Protein AF-A0A7V6RHN4-F1 (afdb_monomer)

pLDDT: mean 94.31, std 7.54, range [46.69, 98.69]

Nearest PDB structures (foldseek):
  9bk5-assembly1_A  TM=4.700E-01  e=4.527E+00  synthetic construct

Solvent-accessible surface area (backbone atoms only — not comparable to full-atom values): 7020 Å² total; per-residue (Å²): 130,90,76,55,70,65,58,53,53,30,61,73,44,78,34,24,34,32,36,41,37,26,54,45,84,68,98,58,39,51,73,47,76,33,51,52,81,34,79,90,45,55,58,30,54,60,51,45,35,77,74,48,44,74,74,82,57,50,55,45,36,42,35,37,34,32,57,86,44,63,83,66,70,37,16,22,72,96,75,48,42,76,55,47,53,21,46,49,43,45,55,50,29,74,72,58,37,86,80,48,43,37,32,39,35,22,50,89,76,73,43,76,44,76,57,45,58,79,54,52,75,72,80,70,103

Mean predicted aligned error: 3.12 Å

Sequence (125 aa):
MEVILFEFFANKTDVEWSHAMTGIAGDKGLNFITTGHDKGVEPGMTALINGQLQYGYTAREFNHSHPQNTPYPSGISGFTGETGDVQWAGEVCKIFGNNVKFNIYTPKNGKYIQFSPNSKKSDYF

Secondary structure (DSSP, 8-state):
----HHHHHHTT-SS--EEEEEESSSTTEEEEEE---BTTB-HHHHHHIIIIITTT--EEEEEEE-TT---S-S--TTTT-SSSHHHHHHHHHHHH-TT-EEEEEETTTTEEEEE-TT--GGG--

Structure (mmCIF, N/CA/C/O backbone):
data_AF-A0A7V6RHN4-F1
#
_entry.id   AF-A0A7V6RHN4-F1
#
loop_
_atom_site.group_PDB
_atom_site.id
_atom_site.type_symbol
_atom_site.label_atom_id
_atom_site.label_alt_id
_atom_site.label_comp_id
_atom_site.label_asym_id
_atom_site.label_entity_id
_atom_site.label_seq_id
_atom_site.pdbx_PDB_ins_code
_atom_site.Cartn_x
_atom_site.Cartn_y
_atom_site.Cartn_z
_atom_site.occupancy
_atom_site.B_iso_or_equiv
_atom_site.auth_seq_id
_atom_site.auth_comp_id
_atom_site.auth_asym_id
_atom_site.auth_atom_id
_atom_site.pdbx_PDB_model_num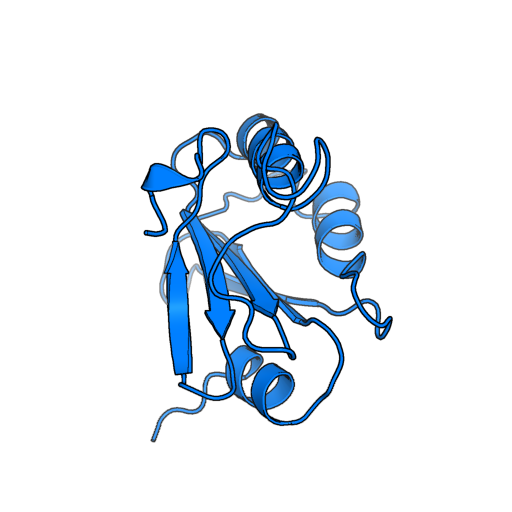
ATOM 1 N N . MET A 1 1 ? 1.733 -24.781 5.668 1.00 46.69 1 MET A N 1
ATOM 2 C CA . MET A 1 1 ? 2.261 -23.460 5.282 1.00 46.69 1 MET A CA 1
ATOM 3 C C . MET A 1 1 ? 1.058 -22.551 5.239 1.00 46.69 1 MET A C 1
ATOM 5 O O . MET A 1 1 ? 0.137 -22.844 4.487 1.00 46.69 1 MET A O 1
ATOM 9 N N . GLU A 1 2 ? 0.988 -21.580 6.138 1.00 51.16 2 GLU A N 1
ATOM 10 C CA . GLU A 1 2 ? -0.073 -20.578 6.092 1.00 51.16 2 GLU A CA 1
ATOM 11 C C . GLU A 1 2 ? 0.180 -19.728 4.845 1.00 51.16 2 GLU A C 1
ATOM 13 O O . GLU A 1 2 ? 1.275 -19.198 4.678 1.00 51.16 2 GLU A O 1
ATOM 18 N N . VAL A 1 3 ? -0.771 -19.703 3.914 1.00 60.91 3 VAL A N 1
ATOM 19 C CA . VAL A 1 3 ? -0.681 -18.854 2.724 1.00 60.91 3 VAL A CA 1
ATOM 20 C C . VAL A 1 3 ? -1.513 -17.620 3.015 1.00 60.91 3 VAL A C 1
ATOM 22 O O . VAL A 1 3 ? -2.738 -17.701 3.105 1.00 60.91 3 VAL A O 1
ATOM 25 N N . ILE A 1 4 ? -0.851 -16.479 3.176 1.00 87.75 4 ILE A N 1
ATOM 26 C CA . ILE A 1 4 ? -1.535 -15.196 3.309 1.00 87.75 4 ILE A CA 1
ATOM 27 C C . ILE A 1 4 ? -2.143 -14.861 1.940 1.00 87.75 4 ILE A C 1
ATOM 29 O O . ILE A 1 4 ? -1.445 -14.851 0.927 1.0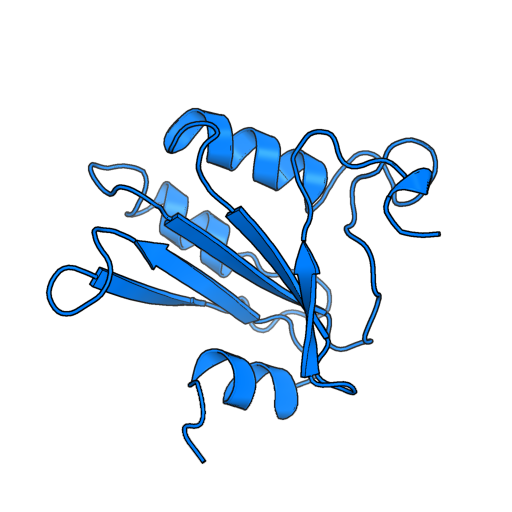0 87.75 4 ILE A O 1
ATOM 33 N N . LEU A 1 5 ? -3.455 -14.608 1.888 1.00 93.88 5 LEU A N 1
ATOM 34 C CA . LEU A 1 5 ? -4.200 -14.442 0.630 1.00 93.88 5 LEU A CA 1
ATOM 35 C C . LEU A 1 5 ? -3.640 -13.313 -0.261 1.00 93.88 5 LEU A C 1
ATOM 37 O O . LEU A 1 5 ? -3.591 -13.458 -1.479 1.00 93.88 5 LEU A O 1
ATOM 41 N N . PHE A 1 6 ? -3.154 -12.228 0.348 1.00 96.25 6 PHE A N 1
ATOM 42 C CA . PHE A 1 6 ? -2.436 -11.152 -0.342 1.00 96.25 6 PHE A CA 1
ATOM 43 C C . PHE A 1 6 ? -1.194 -11.670 -1.088 1.00 96.25 6 PHE A C 1
ATOM 45 O O . PHE A 1 6 ? -1.045 -11.436 -2.286 1.00 96.25 6 PHE A O 1
ATOM 52 N N . GLU A 1 7 ? -0.341 -12.439 -0.406 1.00 96.44 7 GLU A N 1
ATOM 53 C CA . GLU A 1 7 ? 0.880 -13.002 -0.990 1.00 96.44 7 GLU A CA 1
ATOM 54 C C . GLU A 1 7 ? 0.559 -14.000 -2.099 1.00 96.44 7 GLU A C 1
ATOM 56 O O . GLU A 1 7 ? 1.263 -14.052 -3.105 1.00 96.44 7 GLU A O 1
ATOM 61 N N . PHE A 1 8 ? -0.522 -14.774 -1.962 1.00 96.00 8 PH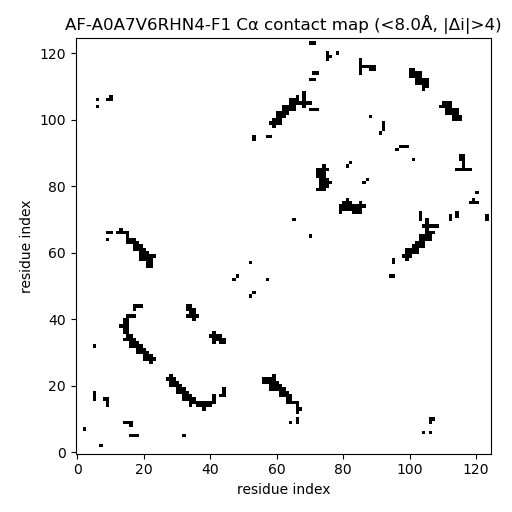E A N 1
ATOM 62 C CA . PHE A 1 8 ? -0.974 -15.664 -3.030 1.00 96.00 8 PHE A CA 1
ATOM 63 C C . PHE A 1 8 ? -1.253 -14.892 -4.322 1.00 96.00 8 PHE A C 1
ATOM 65 O O . PHE A 1 8 ? -0.732 -15.267 -5.371 1.00 96.00 8 PHE A O 1
ATOM 72 N N . PHE A 1 9 ? -2.024 -13.805 -4.260 1.00 95.19 9 PHE A N 1
ATOM 73 C CA . PHE A 1 9 ? -2.319 -13.002 -5.446 1.00 95.19 9 PHE A CA 1
ATOM 74 C C . PHE A 1 9 ? -1.074 -12.300 -6.003 1.00 95.19 9 PHE A C 1
ATOM 76 O O . PHE A 1 9 ? -0.815 -12.378 -7.209 1.00 95.19 9 PHE A O 1
ATOM 83 N N . ALA A 1 10 ? -0.257 -11.703 -5.132 1.00 95.75 10 ALA A N 1
ATOM 84 C CA . ALA A 1 10 ? 0.988 -11.045 -5.524 1.00 95.75 10 ALA A CA 1
ATOM 85 C C . ALA A 1 10 ? 1.982 -12.011 -6.200 1.00 95.75 10 ALA A C 1
ATOM 87 O O . ALA A 1 10 ? 2.671 -11.637 -7.145 1.00 95.75 10 ALA A O 1
ATOM 88 N N . ASN A 1 11 ? 2.026 -13.276 -5.771 1.00 95.94 11 ASN A N 1
ATOM 89 C CA . ASN A 1 11 ? 2.916 -14.299 -6.332 1.00 95.94 11 ASN A CA 1
ATOM 90 C C . ASN A 1 11 ? 2.416 -14.919 -7.645 1.00 95.94 11 ASN A C 1
ATOM 92 O O . ASN A 1 11 ? 3.143 -15.694 -8.273 1.00 95.94 11 ASN A O 1
ATOM 96 N N . LYS A 1 12 ? 1.166 -14.660 -8.040 1.00 94.44 12 LYS A N 1
ATOM 97 C CA . LYS A 1 12 ? 0.513 -15.324 -9.182 1.00 94.44 12 LYS A CA 1
ATOM 98 C C . LYS A 1 12 ? 0.122 -14.378 -10.309 1.00 94.44 12 LYS A C 1
ATOM 100 O O . LYS A 1 12 ? -0.387 -14.850 -11.322 1.00 94.44 12 LYS A O 1
ATOM 105 N N . THR A 1 13 ? 0.359 -13.080 -10.155 1.00 93.75 13 THR A N 1
ATOM 106 C CA . THR A 1 13 ? -0.058 -12.062 -11.123 1.00 93.75 13 THR A CA 1
ATOM 107 C C . THR A 1 13 ? 1.079 -11.090 -11.436 1.00 93.75 13 THR A C 1
ATOM 109 O O . THR A 1 13 ? 2.103 -11.072 -10.756 1.00 93.75 13 THR A O 1
ATOM 112 N N . ASP A 1 14 ? 0.918 -10.312 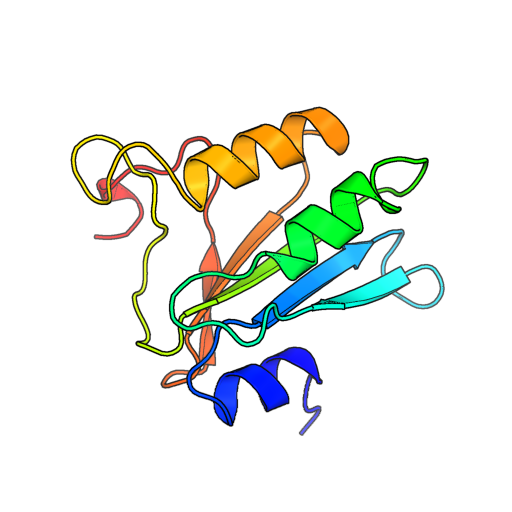-12.506 1.00 93.38 14 ASP A N 1
ATOM 113 C CA . ASP A 1 14 ? 1.852 -9.268 -12.942 1.00 93.38 14 ASP A CA 1
ATOM 114 C C . ASP A 1 14 ? 1.338 -7.843 -12.658 1.00 93.38 14 ASP A C 1
ATOM 116 O O . ASP A 1 14 ? 1.924 -6.872 -13.141 1.00 93.38 14 ASP A O 1
ATOM 120 N N . VAL A 1 15 ? 0.271 -7.725 -11.860 1.00 96.06 15 VAL A N 1
ATOM 121 C CA . VAL A 1 15 ? -0.323 -6.463 -11.393 1.00 96.06 15 VAL A CA 1
ATOM 122 C C . VAL A 1 15 ? -0.059 -6.266 -9.905 1.00 96.06 15 VAL A C 1
ATOM 124 O O . VAL A 1 15 ? 0.199 -7.226 -9.175 1.00 96.06 15 VAL A O 1
ATOM 127 N N . GLU A 1 16 ? -0.127 -5.020 -9.449 1.00 96.56 16 GLU A N 1
ATOM 128 C CA . GLU A 1 16 ? 0.041 -4.713 -8.033 1.00 96.56 16 GLU A CA 1
ATOM 129 C C . GLU A 1 16 ? -1.219 -5.069 -7.237 1.00 96.56 16 GLU A C 1
ATOM 131 O O . GLU A 1 16 ? -2.355 -4.838 -7.667 1.00 96.56 16 GLU A O 1
ATOM 136 N N . TRP A 1 17 ? -1.001 -5.638 -6.059 1.00 97.75 17 TRP A N 1
ATOM 137 C CA . TRP A 1 17 ? -2.014 -5.862 -5.041 1.00 97.75 17 TRP A CA 1
ATOM 138 C C . TRP A 1 17 ? -1.652 -5.065 -3.804 1.00 97.75 17 TRP A C 1
ATOM 140 O O . TRP A 1 17 ? -0.468 -4.899 -3.512 1.00 97.75 17 TRP A O 1
ATOM 150 N N . SER A 1 18 ? -2.664 -4.662 -3.045 1.00 97.81 18 SER A N 1
ATOM 151 C CA . SER A 1 18 ? -2.496 -4.011 -1.752 1.00 97.81 18 SER A CA 1
ATOM 152 C C . SER A 1 18 ? -3.221 -4.768 -0.649 1.00 97.81 18 SER A C 1
ATOM 154 O O . SER A 1 18 ? -4.202 -5.473 -0.888 1.00 97.81 18 SER A O 1
ATOM 156 N N . HIS A 1 19 ? -2.741 -4.606 0.580 1.00 97.81 19 HIS A N 1
ATOM 157 C CA . HIS A 1 19 ? -3.306 -5.180 1.792 1.00 97.81 19 HIS A CA 1
ATOM 158 C C . HIS A 1 19 ? -3.334 -4.129 2.898 1.00 97.81 19 HIS A C 1
ATOM 160 O O . HIS A 1 19 ? -2.292 -3.709 3.394 1.00 97.81 19 HIS A O 1
ATOM 166 N N . ALA A 1 20 ? -4.535 -3.716 3.299 1.00 97.88 20 ALA A N 1
ATOM 167 C CA . ALA A 1 20 ? -4.736 -2.881 4.476 1.00 97.88 20 ALA A CA 1
ATOM 168 C C . ALA A 1 20 ? -5.045 -3.753 5.688 1.00 97.88 20 ALA A C 1
ATOM 170 O O . ALA A 1 20 ? -5.944 -4.596 5.645 1.00 97.88 20 ALA A O 1
ATOM 171 N N . MET A 1 21 ? -4.348 -3.498 6.789 1.00 96.69 21 MET A N 1
ATOM 172 C CA . MET A 1 21 ? -4.645 -4.056 8.099 1.00 96.69 21 MET A CA 1
ATOM 173 C C . MET A 1 21 ? -5.244 -2.981 9.001 1.00 96.69 21 MET A C 1
ATOM 175 O O . MET A 1 21 ? -4.534 -2.087 9.466 1.00 96.69 21 MET A O 1
ATOM 179 N N . THR A 1 22 ? -6.540 -3.085 9.289 1.00 96.06 22 THR A N 1
ATOM 180 C CA . THR A 1 22 ? -7.271 -2.113 10.119 1.00 96.06 22 THR A CA 1
ATOM 181 C C . THR A 1 22 ? -7.644 -2.684 11.488 1.00 96.06 22 THR A C 1
ATOM 183 O O . THR A 1 22 ? -7.556 -3.896 11.722 1.00 96.06 22 THR A O 1
ATOM 186 N N . GLY A 1 23 ? -8.032 -1.808 12.417 1.00 92.38 23 GLY A N 1
ATOM 187 C CA . GLY A 1 23 ? -8.464 -2.184 13.762 1.00 92.38 23 GLY A CA 1
ATOM 188 C C . GLY A 1 23 ? -7.335 -2.739 14.635 1.00 92.38 23 GLY A C 1
ATOM 189 O O . GLY A 1 23 ? -6.164 -2.393 14.478 1.00 92.38 23 GLY A O 1
ATOM 190 N N . ILE A 1 24 ? -7.689 -3.614 15.578 1.00 90.50 24 ILE A N 1
ATOM 191 C CA . ILE A 1 24 ? -6.748 -4.248 16.516 1.00 90.50 24 ILE A CA 1
ATOM 192 C C . ILE A 1 24 ? -6.489 -5.678 16.041 1.00 90.50 24 ILE A C 1
ATOM 194 O O . ILE A 1 24 ? -7.432 -6.375 15.703 1.00 90.50 24 ILE A O 1
ATOM 198 N N . ALA A 1 25 ? -5.234 -6.132 16.012 1.00 87.69 25 ALA A N 1
ATOM 199 C CA . ALA A 1 25 ? -4.894 -7.482 15.549 1.00 87.69 25 ALA A CA 1
ATOM 200 C C . ALA A 1 25 ? -5.689 -8.599 16.268 1.00 87.69 25 ALA A C 1
ATOM 202 O O . ALA A 1 25 ? -6.086 -8.446 17.424 1.00 87.69 25 ALA A O 1
ATOM 203 N N . GLY A 1 26 ? -5.878 -9.734 15.586 1.00 85.56 26 GLY A N 1
ATOM 204 C CA . GLY A 1 26 ? -6.718 -10.846 16.047 1.00 85.56 26 GLY A CA 1
ATOM 205 C C . GLY A 1 26 ? -8.181 -10.658 15.641 1.00 85.56 26 GLY A C 1
ATOM 206 O O . GLY A 1 26 ? -8.462 -10.083 14.592 1.00 85.56 26 GLY A O 1
ATOM 207 N N . ASP A 1 27 ? -9.109 -11.092 16.491 1.00 82.31 27 ASP A N 1
ATOM 208 C CA . ASP A 1 27 ? -10.554 -11.125 16.192 1.00 82.31 27 ASP A CA 1
ATOM 209 C C . ASP A 1 27 ? -11.197 -9.741 16.000 1.00 82.31 27 ASP A C 1
ATOM 211 O O . ASP A 1 27 ? -12.333 -9.624 15.547 1.00 82.31 27 ASP A O 1
ATOM 215 N N . LYS A 1 28 ? -10.479 -8.676 16.365 1.00 84.06 28 LYS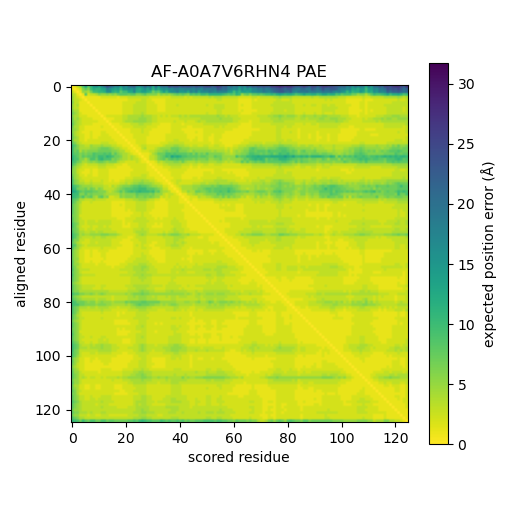 A N 1
ATOM 216 C CA . LYS A 1 28 ? -10.911 -7.277 16.218 1.00 84.06 28 LYS A CA 1
ATOM 217 C C . LYS A 1 28 ? -10.277 -6.588 15.006 1.00 84.06 28 LYS A C 1
ATOM 219 O O . LYS A 1 28 ? -10.370 -5.364 14.876 1.00 84.06 28 LYS A O 1
ATOM 224 N N . GLY A 1 29 ? -9.588 -7.357 14.165 1.00 88.81 29 GLY A N 1
ATOM 225 C CA . GLY A 1 29 ? -8.909 -6.874 12.976 1.00 88.81 29 GLY A CA 1
ATOM 226 C C . GLY A 1 29 ? -9.788 -7.078 11.758 1.00 88.81 29 GLY A C 1
ATOM 227 O O . GLY A 1 29 ? -10.423 -8.120 11.612 1.00 88.81 29 GLY A O 1
ATOM 228 N N . LEU A 1 30 ? -9.792 -6.098 10.860 1.00 93.06 30 LEU A N 1
ATOM 229 C CA . LEU A 1 30 ? -10.407 -6.245 9.547 1.00 93.06 30 LEU A CA 1
ATOM 230 C C . LEU A 1 30 ? -9.364 -5.928 8.483 1.00 93.06 30 LEU A C 1
ATOM 232 O O . LEU A 1 30 ? -8.762 -4.852 8.477 1.00 93.06 30 LEU A O 1
ATOM 236 N N . ASN A 1 31 ? -9.134 -6.893 7.602 1.00 94.94 31 ASN A N 1
ATOM 237 C CA . ASN A 1 31 ? -8.147 -6.778 6.545 1.00 94.94 31 ASN A CA 1
ATOM 238 C C . ASN A 1 31 ? -8.845 -6.643 5.197 1.00 94.94 31 ASN A C 1
ATOM 240 O O . ASN A 1 31 ? -9.841 -7.316 4.940 1.00 94.94 31 ASN A O 1
ATOM 244 N N . PHE A 1 32 ? -8.277 -5.817 4.329 1.00 97.25 32 PHE A N 1
ATOM 245 C CA . PHE A 1 32 ? -8.775 -5.605 2.977 1.00 97.25 32 PHE A CA 1
ATOM 246 C C . PHE A 1 32 ? -7.673 -5.907 1.982 1.00 97.25 32 PHE A C 1
ATOM 248 O O . PHE A 1 32 ? -6.522 -5.551 2.222 1.00 97.25 32 PHE A O 1
ATOM 255 N N . ILE A 1 33 ? -8.034 -6.542 0.873 1.00 97.56 33 ILE A N 1
ATOM 256 C CA . ILE A 1 33 ? -7.141 -6.766 -0.259 1.00 97.56 33 ILE A CA 1
ATOM 257 C C . ILE A 1 33 ? -7.737 -6.029 -1.454 1.00 97.56 33 ILE A C 1
ATOM 259 O O . ILE A 1 33 ? -8.925 -6.189 -1.736 1.00 97.56 33 ILE A O 1
ATOM 263 N N . THR A 1 34 ? -6.927 -5.226 -2.136 1.00 97.44 34 THR A N 1
ATOM 264 C CA . THR A 1 34 ? -7.348 -4.452 -3.309 1.00 97.44 34 THR A CA 1
ATOM 265 C C . THR A 1 34 ? -6.379 -4.656 -4.463 1.00 97.44 34 THR A C 1
ATOM 267 O O . THR A 1 34 ? -5.210 -4.987 -4.272 1.00 97.44 34 THR A O 1
ATOM 270 N N . THR A 1 35 ? -6.892 -4.483 -5.672 1.00 96.75 35 THR A N 1
ATOM 271 C CA . THR A 1 35 ? -6.098 -4.259 -6.877 1.00 96.75 35 THR A CA 1
ATOM 272 C C . THR A 1 35 ? -6.913 -3.359 -7.801 1.00 96.75 35 THR A C 1
ATOM 274 O O . THR A 1 35 ? -8.144 -3.454 -7.823 1.00 96.75 35 THR A O 1
ATOM 277 N N . GLY A 1 36 ? -6.255 -2.518 -8.596 1.00 93.56 36 GLY A N 1
ATOM 278 C CA . GLY A 1 36 ? -6.902 -1.889 -9.752 1.00 93.56 36 GLY A CA 1
ATOM 279 C C . GLY A 1 36 ? -6.904 -2.766 -11.000 1.00 93.56 36 GLY A C 1
ATOM 280 O O . GLY A 1 36 ? -7.509 -2.384 -11.995 1.00 93.56 36 GLY A O 1
ATOM 281 N N . HIS A 1 37 ? -6.220 -3.916 -10.956 1.00 91.81 37 HIS A N 1
ATOM 282 C CA . HIS A 1 37 ? -5.955 -4.767 -12.116 1.00 91.81 37 HIS A CA 1
ATOM 283 C C . HIS A 1 37 ? -5.270 -4.022 -13.280 1.00 91.81 37 HIS A C 1
ATOM 285 O O . HIS A 1 37 ? -5.426 -4.390 -14.443 1.00 91.81 37 HIS A O 1
ATOM 291 N N . ASP A 1 38 ? -4.500 -2.982 -12.953 1.00 87.19 38 ASP A N 1
ATOM 292 C CA . ASP A 1 38 ? -3.718 -2.182 -13.893 1.00 87.19 38 ASP A CA 1
ATOM 293 C C . ASP A 1 38 ? -2.218 -2.407 -13.655 1.00 87.19 38 ASP A C 1
ATOM 295 O O . ASP A 1 38 ? -1.772 -2.731 -12.549 1.00 87.19 38 ASP A O 1
ATOM 299 N N . LYS A 1 39 ? -1.417 -2.284 -14.712 1.00 84.44 39 LYS A N 1
ATOM 300 C CA . LYS A 1 39 ? 0.027 -2.503 -14.641 1.00 84.44 39 LYS A CA 1
ATOM 301 C C . LYS A 1 39 ? 0.720 -1.240 -14.148 1.00 84.44 39 LYS A C 1
ATOM 303 O O . LYS A 1 39 ? 0.683 -0.207 -14.805 1.00 84.44 39 LYS A O 1
ATOM 308 N N . GLY A 1 40 ? 1.433 -1.366 -13.031 1.00 76.88 40 GLY A N 1
ATOM 309 C CA . GLY A 1 40 ? 2.276 -0.303 -12.476 1.00 76.88 40 GLY A CA 1
ATOM 310 C C . GLY A 1 40 ? 1.546 0.723 -11.608 1.00 76.88 40 GLY A C 1
ATOM 311 O O . GLY A 1 40 ? 2.164 1.714 -11.233 1.00 76.88 40 GLY A O 1
ATOM 312 N N . VAL A 1 41 ? 0.263 0.508 -11.293 1.00 84.00 41 VAL A N 1
ATOM 313 C CA . VAL A 1 41 ? -0.477 1.324 -10.322 1.00 84.00 41 VAL A CA 1
ATOM 314 C C . VAL A 1 41 ? -1.564 0.506 -9.620 1.00 84.00 41 VAL A C 1
ATOM 316 O O . VAL A 1 41 ? -2.243 -0.312 -10.241 1.00 84.00 41 VAL A O 1
ATOM 319 N N . GLU A 1 42 ? -1.771 0.765 -8.328 1.00 89.31 42 GLU A N 1
ATOM 320 C CA . GLU A 1 42 ? -2.846 0.172 -7.526 1.00 89.31 42 GLU A CA 1
ATOM 321 C C . GLU A 1 42 ? -3.819 1.259 -7.016 1.00 89.31 42 GLU A C 1
ATOM 323 O O . GLU A 1 42 ? -3.659 1.795 -5.922 1.00 89.31 42 GLU A O 1
ATOM 328 N N . PRO A 1 43 ? -4.847 1.638 -7.798 1.00 93.38 43 PRO A N 1
ATOM 329 C CA . PRO A 1 43 ? -5.820 2.654 -7.386 1.00 93.38 43 PRO A CA 1
ATOM 330 C C . PRO A 1 43 ? -6.838 2.161 -6.345 1.00 93.38 43 PRO A C 1
ATOM 332 O O . PRO A 1 43 ? -7.529 2.978 -5.729 1.00 93.38 43 PRO A O 1
ATOM 335 N N . GLY A 1 44 ? -6.970 0.845 -6.155 1.00 96.56 44 GLY A N 1
ATOM 336 C CA . GLY A 1 44 ? -8.000 0.248 -5.312 1.00 96.56 44 GLY A CA 1
ATOM 337 C C . GLY A 1 44 ? -7.850 0.617 -3.839 1.00 96.56 44 GLY A C 1
ATOM 338 O O . GLY A 1 44 ? -8.856 0.920 -3.196 1.00 96.56 44 GLY A O 1
ATOM 339 N N . MET A 1 45 ? -6.624 0.688 -3.309 1.00 97.31 45 MET A N 1
ATOM 340 C CA . MET A 1 45 ? -6.409 1.092 -1.919 1.00 97.31 45 MET A CA 1
ATOM 341 C C . MET A 1 45 ? -6.824 2.545 -1.683 1.00 97.31 45 MET A C 1
ATOM 343 O O . MET A 1 45 ? -7.508 2.846 -0.707 1.00 97.31 45 MET A O 1
ATOM 347 N N . THR A 1 46 ? -6.479 3.450 -2.599 1.00 96.38 46 THR A N 1
ATOM 348 C CA . THR A 1 46 ? -6.894 4.858 -2.512 1.00 96.38 46 THR A CA 1
ATOM 349 C C . THR A 1 46 ? -8.415 4.993 -2.575 1.00 96.38 46 THR A C 1
ATOM 351 O O . THR A 1 46 ? -9.000 5.733 -1.783 1.00 96.38 46 THR A O 1
ATOM 354 N N . ALA A 1 47 ? -9.081 4.242 -3.459 1.00 97.62 47 ALA A N 1
ATOM 355 C CA . ALA A 1 47 ? -10.541 4.216 -3.526 1.00 97.62 47 ALA A CA 1
ATOM 356 C C . ALA A 1 47 ? -11.171 3.693 -2.221 1.00 97.62 47 ALA A C 1
ATOM 358 O O . ALA A 1 47 ? -12.128 4.284 -1.721 1.00 97.62 47 ALA A O 1
ATOM 359 N N . LEU A 1 48 ? -10.608 2.632 -1.636 1.00 98.19 48 LEU A N 1
ATOM 360 C CA . LEU A 1 48 ? -11.058 2.058 -0.368 1.00 98.19 48 LEU A CA 1
ATOM 361 C C . LEU A 1 48 ? -10.865 3.029 0.810 1.00 98.19 48 LEU A C 1
ATOM 363 O O . LEU A 1 48 ? -11.771 3.194 1.631 1.00 98.19 48 LEU A O 1
ATOM 367 N N . ILE A 1 49 ? -9.711 3.697 0.891 1.00 98.19 49 ILE A N 1
ATOM 368 C CA . ILE A 1 49 ? -9.447 4.699 1.929 1.00 98.19 49 ILE A CA 1
ATOM 369 C C . ILE A 1 49 ? -10.453 5.839 1.822 1.00 98.19 49 ILE A C 1
ATOM 371 O O . ILE A 1 49 ? -11.118 6.151 2.809 1.00 98.19 49 ILE A O 1
ATOM 375 N N . ASN A 1 50 ? -10.614 6.403 0.625 1.00 97.50 50 ASN A N 1
ATOM 376 C CA . ASN A 1 50 ? -11.465 7.568 0.415 1.00 97.50 50 ASN A CA 1
ATOM 377 C C . ASN A 1 50 ? -12.960 7.245 0.542 1.00 97.50 50 ASN A C 1
ATOM 379 O O . ASN A 1 50 ? -13.735 8.071 1.015 1.00 97.50 50 ASN A O 1
ATOM 383 N N . GLY A 1 51 ? -13.382 6.053 0.125 1.00 97.75 51 GLY A N 1
ATOM 384 C CA . GLY A 1 51 ? -14.784 5.644 0.170 1.00 97.75 51 GLY A CA 1
ATOM 385 C C . GLY A 1 51 ? -15.233 5.100 1.525 1.00 97.75 51 GLY A C 1
ATOM 386 O O . GLY A 1 51 ? -16.426 5.135 1.821 1.00 97.75 51 GLY A O 1
ATOM 387 N N . GLN A 1 52 ? -14.307 4.587 2.342 1.00 97.50 52 GLN A N 1
ATOM 388 C CA . GLN A 1 52 ? -14.667 3.843 3.548 1.00 97.50 52 GLN A CA 1
ATOM 389 C C . GLN A 1 52 ? -13.707 4.066 4.718 1.00 97.50 52 GLN A C 1
ATOM 391 O O . GLN A 1 52 ? -14.147 4.508 5.778 1.00 97.50 52 GLN A O 1
ATOM 396 N N . LEU A 1 53 ? -12.414 3.752 4.571 1.00 97.44 53 LEU A N 1
ATOM 397 C CA . LEU A 1 53 ? -11.546 3.615 5.752 1.00 97.44 53 LEU A CA 1
ATOM 398 C C . LEU A 1 53 ? -11.294 4.942 6.472 1.00 97.44 53 LEU A C 1
ATOM 400 O O . LEU A 1 53 ? -11.183 4.952 7.694 1.00 97.44 53 LEU A O 1
ATOM 404 N N . GLN A 1 54 ? -11.265 6.071 5.760 1.00 97.06 54 GLN A N 1
ATOM 405 C CA . GLN A 1 54 ? -11.085 7.374 6.407 1.00 97.06 54 GLN A CA 1
ATOM 406 C C . GLN A 1 54 ? -12.226 7.743 7.378 1.00 97.06 54 GLN A C 1
ATOM 408 O O . GLN A 1 54 ? -12.072 8.636 8.208 1.00 97.06 54 GLN A O 1
ATOM 413 N N . TYR A 1 55 ? -13.365 7.046 7.318 1.00 96.44 55 TYR A N 1
ATOM 414 C CA . TYR A 1 55 ? -14.548 7.319 8.131 1.00 96.44 55 TYR A CA 1
ATOM 415 C C . TYR A 1 55 ? -14.640 6.387 9.347 1.00 96.44 55 TYR A C 1
ATOM 417 O O . TYR A 1 55 ? -15.519 5.532 9.441 1.00 96.44 55 TYR A O 1
ATOM 425 N N . GLY A 1 56 ? -13.736 6.579 10.311 1.00 91.38 56 GLY A N 1
ATOM 426 C CA . GLY A 1 56 ? -13.819 5.952 11.638 1.00 91.38 56 GLY A CA 1
ATOM 427 C C . GLY A 1 56 ? -13.039 4.646 11.811 1.00 91.38 56 GLY A C 1
ATOM 428 O O . GLY A 1 56 ? -13.084 4.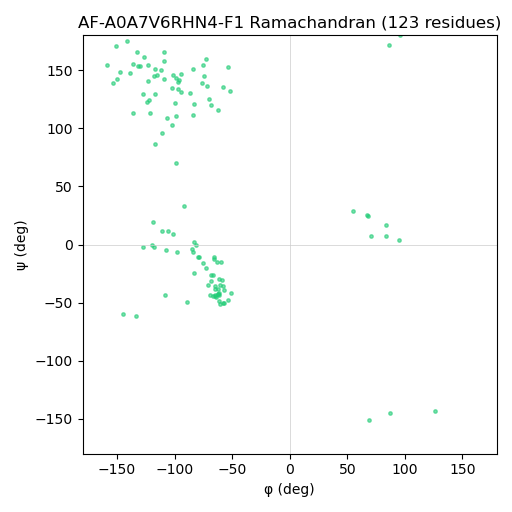064 12.896 1.00 91.38 56 GLY A O 1
ATOM 429 N N . TYR A 1 57 ? -12.290 4.199 10.799 1.00 95.19 57 TYR A N 1
ATOM 430 C CA . TYR A 1 57 ? -11.347 3.093 10.968 1.00 95.19 57 TYR A CA 1
ATOM 431 C C . TYR A 1 57 ? -10.012 3.586 11.529 1.00 95.19 57 TYR A C 1
ATOM 433 O O . TYR A 1 57 ? -9.563 4.698 11.260 1.00 95.19 57 TYR A O 1
ATOM 441 N N . THR A 1 58 ? -9.333 2.707 12.264 1.00 95.88 58 THR A N 1
ATOM 442 C CA . THR A 1 58 ? -7.902 2.833 12.555 1.00 95.88 58 THR A CA 1
ATOM 443 C C . THR A 1 58 ? -7.114 1.899 11.645 1.00 95.88 58 THR A C 1
ATOM 445 O O . THR A 1 58 ? -7.582 0.806 11.324 1.00 95.88 58 THR A O 1
ATOM 448 N N . ALA A 1 59 ? -5.911 2.300 11.239 1.00 96.50 59 ALA A N 1
ATOM 449 C CA . ALA A 1 59 ? -5.023 1.480 10.422 1.00 96.50 59 ALA A CA 1
ATOM 450 C C . ALA A 1 59 ? -3.749 1.119 11.192 1.00 96.50 59 ALA A C 1
ATOM 452 O O . ALA A 1 59 ? -3.253 1.902 12.002 1.00 96.50 59 ALA A O 1
ATOM 453 N N . ARG A 1 60 ? -3.228 -0.082 10.940 1.00 96.69 60 ARG A N 1
ATOM 454 C CA . ARG A 1 60 ? -1.959 -0.575 11.494 1.00 96.69 60 ARG A CA 1
ATOM 455 C C . A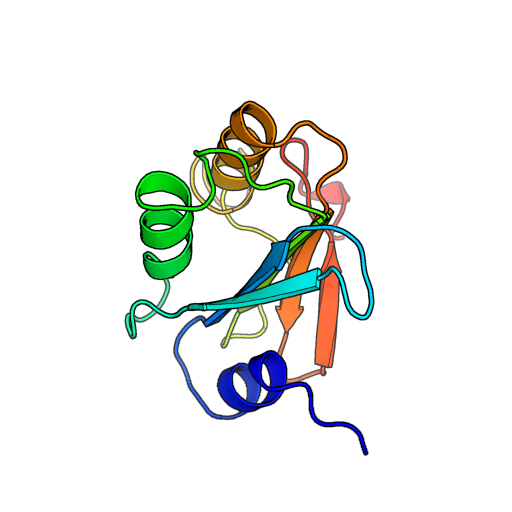RG A 1 60 ? -0.881 -0.633 10.425 1.00 96.69 60 ARG A C 1
ATOM 457 O O . ARG A 1 60 ? 0.259 -0.261 10.686 1.00 96.69 60 ARG A O 1
ATOM 464 N N . GLU A 1 61 ? -1.242 -1.126 9.246 1.00 97.31 61 GLU A N 1
ATOM 465 C CA . GLU A 1 61 ? -0.291 -1.433 8.186 1.00 97.31 61 GLU A CA 1
ATOM 466 C C . GLU A 1 61 ? -0.960 -1.355 6.814 1.00 97.31 61 GLU A C 1
ATOM 468 O O . GLU A 1 61 ? -2.096 -1.807 6.653 1.00 97.31 61 GLU A O 1
ATOM 473 N N . PHE A 1 62 ? -0.246 -0.793 5.845 1.00 98.31 62 PHE A N 1
ATOM 474 C CA . PHE A 1 62 ? -0.574 -0.860 4.429 1.00 98.31 62 PHE A CA 1
ATOM 475 C C . PHE A 1 62 ? 0.597 -1.483 3.684 1.00 98.31 62 PHE A C 1
ATOM 477 O O . PHE A 1 62 ? 1.727 -1.003 3.760 1.00 98.31 62 PHE A O 1
ATOM 484 N N . ASN A 1 63 ? 0.311 -2.548 2.953 1.00 98.19 63 ASN A N 1
ATOM 485 C CA . ASN A 1 63 ? 1.287 -3.243 2.135 1.00 98.19 63 ASN A CA 1
ATOM 486 C C . ASN A 1 63 ? 0.866 -3.159 0.677 1.00 98.19 63 ASN A C 1
ATOM 488 O O . ASN A 1 63 ? -0.327 -3.254 0.399 1.00 98.19 63 ASN A O 1
ATOM 492 N N . HIS A 1 64 ? 1.822 -3.065 -0.240 1.00 97.75 64 HIS A N 1
ATOM 493 C CA . HIS A 1 64 ? 1.578 -3.289 -1.663 1.00 97.75 64 HIS A CA 1
ATOM 494 C C . HIS A 1 64 ? 2.676 -4.147 -2.272 1.00 97.75 64 HIS A C 1
ATOM 496 O O . HIS A 1 64 ? 3.773 -4.255 -1.733 1.00 97.75 64 HIS A O 1
ATOM 502 N N . SER A 1 65 ? 2.377 -4.839 -3.364 1.00 97.69 65 SER A N 1
ATOM 503 C CA . SER A 1 65 ? 3.352 -5.687 -4.046 1.00 97.69 65 SER A CA 1
ATOM 504 C C . SER A 1 65 ? 4.007 -4.955 -5.210 1.00 97.69 65 SER A C 1
ATOM 506 O O . SER A 1 65 ? 3.296 -4.344 -5.998 1.00 97.69 65 SER A O 1
ATOM 508 N N . HIS A 1 66 ? 5.308 -5.159 -5.417 1.00 97.12 66 HIS A N 1
ATOM 509 C CA . HIS A 1 66 ? 5.988 -4.818 -6.670 1.00 97.12 66 HIS A CA 1
ATOM 510 C C . HIS A 1 66 ? 6.219 -6.087 -7.512 1.00 97.12 66 HIS A C 1
ATOM 512 O O . HIS A 1 66 ? 7.180 -6.814 -7.247 1.00 97.12 66 HIS A O 1
ATOM 518 N N . PRO A 1 67 ? 5.429 -6.365 -8.570 1.00 95.94 67 PRO A N 1
ATOM 519 C CA . PRO A 1 67 ? 5.553 -7.583 -9.384 1.00 95.94 67 PRO A CA 1
ATOM 520 C C . PRO A 1 67 ? 6.932 -7.756 -10.029 1.00 95.94 67 PRO A C 1
ATOM 522 O O . PRO A 1 67 ? 7.428 -8.871 -10.214 1.00 95.94 67 PRO A O 1
ATOM 525 N N . GLN A 1 68 ? 7.597 -6.639 -10.337 1.00 94.81 68 GLN A N 1
ATOM 526 C CA . GLN A 1 68 ? 8.951 -6.639 -10.895 1.00 94.81 68 GLN A CA 1
ATOM 527 C C . GLN A 1 68 ? 10.057 -6.756 -9.845 1.00 94.81 68 GLN A C 1
ATOM 529 O O . GLN A 1 68 ? 11.229 -6.844 -10.206 1.00 94.81 68 GLN A O 1
ATOM 534 N N . ASN A 1 69 ? 9.689 -6.890 -8.569 1.00 95.44 69 ASN A N 1
ATOM 535 C CA . ASN A 1 69 ? 10.604 -7.098 -7.455 1.00 95.44 69 ASN A CA 1
ATOM 536 C C . ASN A 1 69 ? 11.516 -5.892 -7.169 1.00 95.44 69 ASN A C 1
ATOM 538 O O . ASN A 1 69 ? 12.611 -6.062 -6.631 1.00 95.44 69 ASN A O 1
ATOM 542 N N . THR A 1 70 ? 11.068 -4.687 -7.538 1.00 96.06 70 THR A N 1
ATOM 543 C CA . THR A 1 70 ? 11.751 -3.420 -7.255 1.00 96.06 70 THR A CA 1
ATOM 544 C C . THR A 1 70 ? 11.830 -3.209 -5.739 1.00 96.06 70 THR A C 1
ATOM 546 O O . THR A 1 70 ? 10.784 -3.081 -5.103 1.00 96.06 70 THR A O 1
ATOM 549 N N . PRO A 1 71 ? 13.031 -3.185 -5.131 1.00 96.06 71 PRO A N 1
ATOM 550 C CA . PRO A 1 71 ? 13.178 -3.280 -3.683 1.00 96.06 71 PRO A CA 1
ATOM 551 C C . PRO A 1 71 ? 13.211 -1.915 -2.970 1.00 96.06 71 PRO A C 1
ATOM 553 O O . PRO A 1 71 ? 13.931 -1.739 -1.992 1.00 96.06 71 PRO A O 1
ATOM 556 N N . TYR A 1 72 ? 12.488 -0.927 -3.487 1.00 97.50 72 TYR A N 1
ATOM 557 C CA . TYR A 1 72 ? 12.430 0.434 -2.951 1.00 97.50 72 TYR A CA 1
ATOM 558 C C . TYR A 1 72 ? 11.149 1.128 -3.436 1.00 97.50 72 TYR A C 1
ATOM 560 O O . TYR A 1 72 ? 10.633 0.746 -4.490 1.00 97.50 72 TYR A O 1
ATOM 568 N N . PRO A 1 73 ? 10.639 2.132 -2.703 1.00 97.56 73 PRO A N 1
ATOM 569 C CA . PRO A 1 73 ? 9.429 2.855 -3.075 1.00 97.56 73 PRO A CA 1
ATOM 570 C C . PRO A 1 73 ? 9.657 3.848 -4.221 1.00 97.56 73 PRO A C 1
ATOM 572 O O . PRO A 1 73 ? 10.752 4.389 -4.422 1.00 97.56 73 PRO A O 1
ATOM 575 N N . SER A 1 74 ? 8.580 4.136 -4.942 1.00 97.19 74 SER A N 1
ATOM 576 C CA . SER A 1 74 ? 8.441 5.318 -5.793 1.00 97.19 74 SER A CA 1
ATOM 577 C C . SER A 1 74 ? 8.266 6.599 -4.958 1.00 97.19 74 SER A C 1
ATOM 579 O O . SER A 1 74 ? 7.915 6.549 -3.777 1.00 97.19 74 SER A O 1
ATOM 581 N N . GLY A 1 75 ? 8.534 7.769 -5.547 1.00 96.94 75 GLY A N 1
ATOM 582 C CA . GLY A 1 75 ? 8.346 9.058 -4.868 1.00 96.94 75 GLY A CA 1
ATOM 583 C C . GLY A 1 75 ? 9.499 9.512 -3.962 1.00 96.94 75 GLY A C 1
ATOM 584 O O . GLY A 1 75 ? 9.308 10.403 -3.138 1.00 96.94 75 GLY A O 1
ATOM 585 N N . ILE A 1 76 ? 10.695 8.927 -4.088 1.00 97.50 76 ILE A N 1
ATOM 586 C CA . ILE A 1 76 ? 11.902 9.458 -3.441 1.00 97.50 76 ILE A CA 1
ATOM 587 C C . ILE A 1 76 ? 12.496 10.562 -4.325 1.00 97.50 76 ILE A C 1
ATOM 589 O O . ILE A 1 76 ? 13.067 10.270 -5.385 1.00 97.50 76 ILE A O 1
ATOM 593 N N . SER A 1 77 ? 12.435 11.810 -3.850 1.00 94.31 77 SER A N 1
ATOM 594 C CA . SER A 1 77 ? 12.990 12.975 -4.553 1.00 94.31 77 SER A CA 1
ATOM 595 C C . SER A 1 77 ? 14.453 12.760 -4.962 1.00 94.31 77 SER A C 1
ATOM 597 O O . SER A 1 77 ? 15.283 12.277 -4.185 1.00 94.31 77 SER A O 1
ATOM 599 N N . GLY A 1 78 ? 14.762 13.070 -6.224 1.00 94.12 78 GLY A N 1
ATOM 600 C CA . GLY A 1 78 ? 16.088 12.857 -6.817 1.00 94.12 78 GLY A CA 1
ATOM 601 C C . GLY A 1 78 ? 16.485 11.390 -7.061 1.00 94.12 78 GLY A C 1
ATOM 602 O O . GLY A 1 78 ? 17.632 11.133 -7.432 1.00 94.12 78 GLY A O 1
ATOM 603 N N . PHE A 1 79 ? 15.579 10.422 -6.868 1.00 96.06 79 PHE A N 1
ATOM 604 C CA . PHE A 1 79 ? 15.846 8.999 -7.110 1.00 96.06 79 PHE A CA 1
ATOM 605 C C . PHE A 1 79 ? 14.735 8.287 -7.894 1.00 96.06 79 PHE A C 1
ATOM 607 O O . PHE A 1 79 ? 15.000 7.806 -8.993 1.00 96.06 79 PHE A O 1
ATOM 614 N N . THR A 1 80 ? 13.510 8.233 -7.366 1.00 96.00 80 THR A N 1
ATOM 615 C CA . THR A 1 80 ? 12.368 7.515 -7.975 1.00 96.00 80 THR A CA 1
ATOM 616 C C . THR A 1 80 ? 11.198 8.438 -8.326 1.00 96.00 80 THR A C 1
ATOM 618 O O . THR A 1 80 ? 10.078 7.974 -8.530 1.00 96.00 80 THR A O 1
ATOM 621 N N . GLY A 1 81 ? 11.465 9.743 -8.433 1.00 94.81 81 GLY A N 1
ATOM 622 C CA . GLY A 1 81 ? 10.479 10.779 -8.748 1.00 94.81 81 GLY A CA 1
ATOM 623 C C . GLY A 1 81 ? 9.908 11.458 -7.504 1.00 94.81 81 GLY A C 1
ATOM 624 O O . GLY A 1 81 ? 10.285 11.141 -6.384 1.00 94.81 81 GLY A O 1
ATOM 625 N N . GLU A 1 82 ? 9.005 12.413 -7.714 1.00 91.12 82 GLU A N 1
ATOM 626 C CA . GLU A 1 82 ? 8.415 13.237 -6.642 1.00 91.12 82 GLU A CA 1
ATOM 627 C C . GLU A 1 82 ? 7.040 12.722 -6.176 1.00 91.12 82 GLU A C 1
ATOM 629 O O . GLU A 1 82 ? 6.464 13.239 -5.224 1.00 91.12 82 GLU A O 1
ATOM 634 N N . THR A 1 83 ? 6.498 11.711 -6.859 1.00 93.69 83 THR A N 1
ATOM 635 C CA . THR A 1 83 ? 5.152 11.168 -6.635 1.00 93.69 83 THR A CA 1
ATOM 636 C C . THR A 1 83 ? 5.193 9.651 -6.536 1.00 93.69 83 THR A C 1
ATOM 638 O O . THR A 1 83 ? 6.057 9.020 -7.146 1.00 93.69 83 THR A O 1
ATOM 641 N N . GLY A 1 84 ? 4.229 9.064 -5.831 1.00 95.19 84 GLY A N 1
ATOM 642 C CA . GLY A 1 84 ? 4.107 7.615 -5.670 1.00 95.19 84 GLY A CA 1
ATOM 643 C C . GLY A 1 84 ? 4.033 7.220 -4.202 1.00 95.19 84 GLY A C 1
ATOM 644 O O . GLY A 1 84 ? 3.452 7.947 -3.397 1.00 95.19 84 GLY A O 1
ATOM 645 N N . ASP A 1 85 ? 4.643 6.092 -3.856 1.00 97.38 85 ASP A N 1
ATOM 646 C CA . ASP A 1 85 ? 4.517 5.442 -2.548 1.00 97.38 85 ASP A CA 1
ATOM 647 C C . ASP A 1 85 ? 4.841 6.381 -1.380 1.00 97.38 85 ASP A C 1
ATOM 649 O O . ASP A 1 85 ? 4.071 6.471 -0.426 1.00 97.38 85 ASP A O 1
ATOM 653 N N . VAL A 1 86 ? 5.959 7.116 -1.448 1.00 98.12 86 VAL A N 1
ATOM 654 C CA . VAL A 1 86 ? 6.386 8.023 -0.365 1.00 98.12 86 VAL A CA 1
ATOM 655 C C . VAL A 1 86 ? 5.390 9.168 -0.163 1.00 98.12 86 VAL A C 1
ATOM 657 O O . VAL A 1 86 ? 5.005 9.458 0.973 1.00 98.12 86 VAL A O 1
ATOM 660 N N . GLN A 1 87 ? 4.927 9.789 -1.253 1.00 97.38 87 GLN A N 1
ATOM 661 C CA . GLN A 1 87 ? 3.900 10.832 -1.189 1.00 97.38 87 GLN A CA 1
ATOM 662 C C . GLN A 1 87 ? 2.599 10.266 -0.608 1.00 97.38 87 GLN A C 1
ATOM 664 O O . GLN A 1 87 ? 2.025 10.851 0.313 1.00 97.38 87 GLN A O 1
ATOM 669 N N . TRP A 1 88 ? 2.158 9.119 -1.126 1.00 97.38 88 TRP A N 1
ATOM 670 C CA . TRP A 1 88 ? 0.925 8.461 -0.719 1.00 97.38 88 TRP A CA 1
ATOM 671 C C . TRP A 1 88 ? 0.951 8.076 0.763 1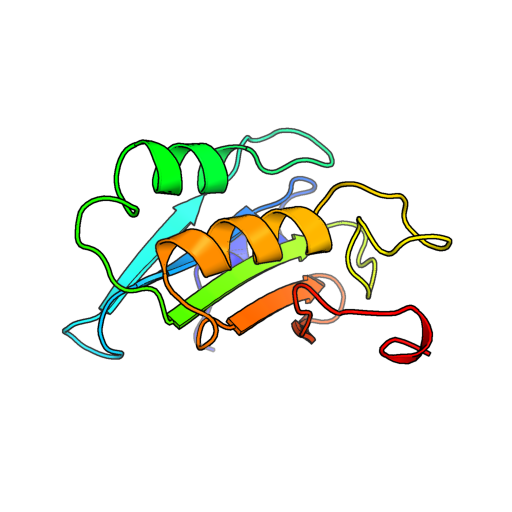.00 97.38 88 TRP A C 1
ATOM 673 O O . TRP A 1 88 ? 0.011 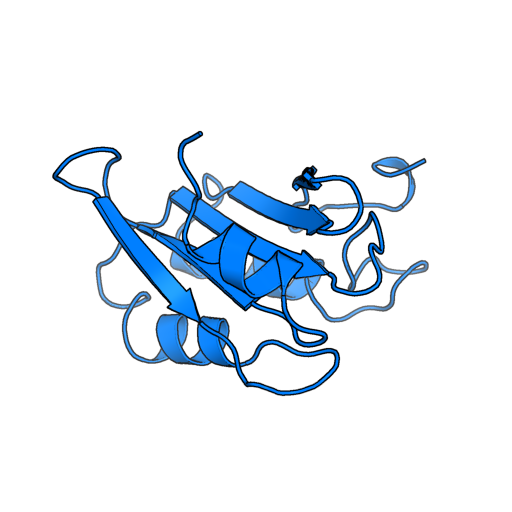8.383 1.492 1.00 97.38 88 TRP A O 1
ATOM 683 N N . ALA A 1 89 ? 2.059 7.521 1.263 1.00 98.25 89 ALA A N 1
ATOM 684 C CA . ALA A 1 89 ? 2.232 7.252 2.689 1.00 98.25 89 ALA A CA 1
ATOM 685 C C . ALA A 1 89 ? 2.067 8.528 3.530 1.00 98.25 89 ALA A C 1
ATOM 687 O O . ALA A 1 89 ? 1.451 8.499 4.596 1.00 98.25 89 ALA A O 1
ATOM 688 N N . GLY A 1 90 ? 2.572 9.667 3.044 1.00 98.19 90 GLY A N 1
ATOM 689 C CA . GLY A 1 90 ? 2.378 10.965 3.689 1.00 98.19 90 GLY A CA 1
ATOM 690 C C . GLY A 1 90 ? 0.910 11.392 3.756 1.00 98.19 90 GLY A C 1
ATOM 691 O O . GLY A 1 90 ? 0.478 11.952 4.763 1.00 98.19 90 GLY A O 1
ATOM 692 N N . GLU A 1 91 ? 0.125 11.115 2.717 1.00 97.62 91 GLU A N 1
ATOM 693 C CA . GLU A 1 91 ? -1.320 11.374 2.684 1.00 97.62 91 GLU A CA 1
ATOM 694 C C . GLU A 1 91 ? -2.086 10.443 3.632 1.00 97.62 91 GLU A C 1
ATOM 696 O O . GLU A 1 91 ? -2.906 10.910 4.422 1.00 97.62 91 GLU A O 1
ATOM 701 N N . VAL A 1 92 ? -1.748 9.154 3.649 1.00 98.12 92 VAL A N 1
ATOM 702 C CA . VAL A 1 92 ? -2.327 8.162 4.567 1.00 98.12 92 VAL A CA 1
ATOM 703 C C . VAL A 1 92 ? -2.042 8.523 6.028 1.00 98.12 92 VAL A C 1
ATOM 705 O O . VAL A 1 92 ? -2.943 8.463 6.868 1.00 98.12 92 VAL A O 1
ATOM 708 N N . CYS A 1 93 ? -0.827 8.978 6.347 1.00 98.31 93 CYS A N 1
ATOM 709 C CA . CYS A 1 93 ? -0.473 9.436 7.692 1.00 98.31 93 CYS A CA 1
ATOM 710 C C . CYS A 1 93 ? -1.306 10.640 8.163 1.00 98.31 93 CYS A C 1
ATOM 712 O O . CYS A 1 93 ? -1.562 10.763 9.361 1.00 98.31 93 CYS A O 1
ATOM 714 N N . LYS A 1 94 ? -1.780 11.511 7.259 1.00 98.00 94 LYS A N 1
ATOM 715 C CA . LYS A 1 94 ? -2.688 12.618 7.627 1.00 98.00 94 LYS A CA 1
ATOM 716 C C . LYS A 1 94 ? -4.067 12.119 8.067 1.00 98.00 94 LYS A C 1
ATOM 718 O O . LYS A 1 94 ? -4.735 12.811 8.827 1.00 98.00 94 LYS A O 1
ATOM 723 N N . ILE A 1 95 ? -4.480 10.940 7.598 1.00 97.75 95 ILE A N 1
ATOM 724 C CA . ILE A 1 95 ? -5.784 10.335 7.898 1.00 97.75 95 ILE A CA 1
ATOM 725 C C . ILE A 1 95 ? -5.700 9.469 9.160 1.00 97.75 95 ILE A C 1
ATOM 727 O O . ILE A 1 95 ? -6.516 9.609 10.067 1.00 97.75 95 ILE A O 1
ATOM 731 N N . PHE A 1 96 ? -4.704 8.583 9.236 1.00 97.25 96 PHE A N 1
ATOM 732 C CA . PHE A 1 96 ? -4.628 7.539 10.269 1.00 97.25 96 PHE A CA 1
ATOM 733 C C . PHE A 1 96 ? -3.548 7.781 11.335 1.00 97.25 96 PHE A C 1
ATOM 735 O O . PHE A 1 96 ? -3.459 7.029 12.308 1.00 97.25 96 PHE A O 1
ATOM 742 N N . GLY A 1 97 ? -2.733 8.826 11.178 1.00 96.62 97 GLY A N 1
ATOM 743 C CA . GLY A 1 97 ? -1.604 9.141 12.050 1.00 96.62 97 GLY A CA 1
ATOM 744 C C . GLY A 1 97 ? -0.300 8.429 11.666 1.00 96.62 97 GLY A C 1
ATOM 745 O O . GLY A 1 97 ? -0.261 7.531 10.830 1.00 96.62 97 GLY A O 1
ATOM 746 N N . ASN A 1 98 ? 0.795 8.820 12.322 1.00 96.12 98 ASN A N 1
ATOM 747 C CA . ASN A 1 98 ? 2.160 8.411 11.953 1.00 96.12 98 ASN A CA 1
ATOM 748 C C . ASN A 1 98 ? 2.587 7.020 12.461 1.00 96.12 98 ASN A C 1
ATOM 750 O O . ASN A 1 98 ? 3.715 6.604 12.212 1.00 96.12 98 ASN A O 1
ATOM 754 N N . ASN A 1 99 ? 1.725 6.307 13.192 1.00 94.94 99 ASN A N 1
ATOM 755 C CA . ASN A 1 99 ? 2.039 4.971 13.722 1.00 94.94 99 ASN A CA 1
ATOM 756 C C . ASN A 1 99 ? 1.761 3.842 12.713 1.00 94.94 99 ASN A C 1
ATOM 758 O O . ASN A 1 99 ? 2.026 2.675 13.009 1.00 94.94 99 ASN A O 1
ATOM 762 N N . VAL A 1 100 ? 1.208 4.178 11.547 1.00 97.12 100 VAL A N 1
ATOM 763 C CA . VAL A 1 100 ? 0.923 3.235 10.467 1.00 97.12 100 VAL A CA 1
ATOM 764 C C . VAL A 1 100 ? 2.223 2.782 9.804 1.00 97.12 100 VAL A C 1
ATOM 766 O O . VAL A 1 100 ? 3.114 3.588 9.539 1.00 97.12 100 VAL A O 1
ATOM 769 N N . LYS A 1 101 ? 2.331 1.481 9.531 1.00 98.31 101 LYS A N 1
ATOM 770 C CA . LYS A 1 101 ? 3.467 0.892 8.813 1.00 98.31 101 LYS A CA 1
ATOM 771 C C . LYS A 1 101 ? 3.179 0.777 7.322 1.00 98.31 101 LYS A C 1
ATOM 773 O O . LYS A 1 101 ? 2.047 0.498 6.936 1.00 98.31 101 LYS A O 1
ATOM 778 N N . PHE A 1 102 ? 4.219 0.932 6.514 1.00 98.69 102 PHE A N 1
ATOM 779 C CA . PHE A 1 102 ? 4.141 0.795 5.067 1.00 98.69 102 PHE A CA 1
ATOM 780 C C . PHE A 1 102 ? 5.202 -0.176 4.578 1.00 98.69 102 PHE A C 1
ATOM 782 O O . PHE A 1 102 ? 6.374 -0.019 4.935 1.00 98.69 102 PHE A O 1
ATOM 789 N N . ASN A 1 103 ? 4.816 -1.164 3.771 1.00 98.50 103 ASN A N 1
ATOM 790 C CA . ASN A 1 103 ? 5.768 -2.129 3.230 1.00 98.50 103 ASN A CA 1
ATOM 791 C C . ASN A 1 103 ? 5.508 -2.463 1.762 1.00 98.50 103 ASN A C 1
ATOM 793 O O . ASN A 1 103 ? 4.370 -2.566 1.316 1.00 98.50 103 ASN A O 1
ATOM 797 N N . ILE A 1 104 ? 6.594 -2.742 1.050 1.00 98.19 104 ILE A N 1
ATOM 798 C CA . ILE A 1 104 ? 6.582 -3.311 -0.293 1.00 98.19 104 ILE A CA 1
ATOM 799 C C . ILE A 1 104 ? 6.843 -4.808 -0.184 1.00 98.19 104 ILE A C 1
ATOM 801 O O . ILE A 1 104 ? 7.898 -5.216 0.304 1.00 98.19 104 ILE A O 1
ATOM 805 N N . TYR A 1 105 ? 5.924 -5.629 -0.677 1.00 97.75 105 TYR A N 1
ATOM 806 C CA . TYR A 1 105 ? 6.136 -7.057 -0.867 1.00 97.75 105 TYR A CA 1
ATOM 807 C C . TYR A 1 105 ? 6.787 -7.338 -2.224 1.00 97.75 105 TYR A C 1
ATOM 809 O O . TYR A 1 105 ? 6.327 -6.884 -3.273 1.00 97.75 105 TYR A O 1
ATOM 817 N N . THR A 1 106 ? 7.856 -8.128 -2.212 1.00 97.25 106 THR A N 1
ATOM 818 C CA . THR A 1 106 ? 8.629 -8.503 -3.399 1.00 97.25 106 THR A CA 1
ATOM 819 C C . THR A 1 106 ? 8.422 -9.999 -3.701 1.00 97.25 106 THR A C 1
ATOM 821 O O . THR A 1 106 ? 9.078 -10.855 -3.102 1.00 97.25 106 THR A O 1
ATOM 824 N N . PRO A 1 107 ? 7.495 -10.359 -4.614 1.00 95.12 107 PRO A N 1
ATOM 825 C CA . PRO A 1 107 ? 6.979 -11.723 -4.752 1.00 95.12 107 PRO A CA 1
ATOM 826 C C . PRO A 1 107 ? 8.018 -12.747 -5.228 1.00 95.12 107 PRO A C 1
ATOM 828 O O . PRO A 1 107 ? 7.936 -13.925 -4.892 1.00 95.12 107 PRO A O 1
ATOM 831 N N . LYS A 1 108 ? 9.057 -12.331 -5.968 1.00 93.31 108 LYS A N 1
ATOM 832 C CA . LYS A 1 108 ? 10.077 -13.275 -6.469 1.00 93.31 108 LYS A CA 1
ATOM 833 C C . LYS A 1 108 ? 11.012 -13.781 -5.369 1.00 93.31 108 LYS A C 1
ATOM 835 O O . LYS A 1 108 ? 11.672 -14.796 -5.564 1.00 93.31 108 LYS A O 1
ATOM 840 N N . ASN A 1 109 ? 11.115 -13.072 -4.243 1.00 93.25 109 ASN A N 1
ATOM 841 C CA . ASN A 1 109 ? 11.980 -13.460 -3.122 1.00 93.25 109 ASN A CA 1
ATOM 842 C C . ASN A 1 109 ? 11.249 -13.511 -1.765 1.00 93.25 109 ASN A C 1
ATOM 844 O O . ASN A 1 109 ? 11.877 -13.859 -0.766 1.00 93.25 109 ASN A O 1
ATOM 848 N N . GLY A 1 110 ? 9.956 -13.170 -1.730 1.00 94.12 110 GLY A N 1
ATOM 849 C CA . GLY A 1 110 ? 9.108 -13.222 -0.543 1.00 94.12 110 GLY A CA 1
ATOM 850 C C . GLY A 1 110 ? 9.466 -12.209 0.546 1.00 94.12 110 GLY A C 1
ATOM 851 O O . GLY A 1 110 ? 9.189 -12.474 1.714 1.00 94.12 110 GLY A O 1
ATOM 852 N N . LYS A 1 111 ? 10.118 -11.084 0.217 1.00 95.56 111 LYS A N 1
ATOM 853 C CA . LYS A 1 111 ? 10.551 -10.093 1.217 1.00 95.56 111 LYS A CA 1
ATOM 854 C C . LYS A 1 111 ? 9.594 -8.912 1.318 1.00 95.56 111 LYS A C 1
ATOM 856 O O . LYS A 1 111 ? 9.110 -8.415 0.302 1.00 95.56 111 LYS A O 1
ATOM 861 N N . TYR A 1 112 ? 9.420 -8.421 2.543 1.00 97.25 112 TYR A N 1
ATOM 862 C CA . TYR A 1 112 ? 8.816 -7.123 2.828 1.00 97.25 112 TYR A CA 1
ATOM 863 C C . TYR A 1 112 ? 9.908 -6.080 3.048 1.00 97.25 112 TYR A C 1
ATOM 865 O O . TYR A 1 112 ? 10.877 -6.326 3.768 1.00 97.25 112 TYR A O 1
ATOM 873 N N . ILE A 1 113 ? 9.748 -4.923 2.417 1.00 98.12 113 ILE A N 1
ATOM 874 C CA . ILE A 1 113 ? 10.684 -3.805 2.486 1.00 98.12 113 ILE A CA 1
ATOM 875 C C . ILE A 1 113 ? 9.920 -2.612 3.024 1.00 98.12 113 ILE A C 1
ATOM 877 O O . ILE A 1 113 ? 9.000 -2.112 2.380 1.00 98.12 113 ILE A O 1
ATOM 881 N N . GLN A 1 114 ? 10.287 -2.178 4.223 1.00 98.31 114 GLN A N 1
ATOM 882 C CA . GLN A 1 114 ? 9.598 -1.087 4.888 1.00 98.31 114 GLN A CA 1
ATOM 883 C C . GLN A 1 114 ? 9.953 0.263 4.248 1.00 98.31 114 GLN A C 1
ATOM 885 O O . GLN A 1 114 ? 11.086 0.498 3.818 1.00 98.31 114 GLN A O 1
ATOM 890 N N . PHE A 1 115 ? 8.985 1.173 4.213 1.00 98.50 115 PHE A N 1
ATOM 891 C CA . PHE A 1 115 ? 9.196 2.563 3.827 1.00 98.50 115 PHE A CA 1
ATOM 892 C C . PHE A 1 115 ? 8.365 3.516 4.690 1.00 98.50 115 PHE A C 1
ATOM 894 O O . PHE A 1 115 ? 7.618 3.102 5.579 1.00 98.50 115 PHE A O 1
ATOM 901 N N . SER A 1 116 ? 8.555 4.814 4.480 1.00 98.06 116 SER A N 1
ATOM 902 C CA . SER A 1 116 ? 7.854 5.867 5.203 1.00 98.06 116 SER A CA 1
ATOM 903 C C . SER A 1 116 ? 7.709 7.122 4.334 1.00 98.06 116 SER A C 1
ATOM 905 O O . SER A 1 116 ? 8.391 7.237 3.313 1.00 98.06 116 SER A O 1
ATOM 907 N N . PRO A 1 117 ? 6.918 8.117 4.773 1.00 97.81 117 PRO A N 1
ATOM 908 C CA . PRO A 1 117 ? 6.843 9.419 4.105 1.00 97.81 117 PRO A CA 1
ATOM 909 C C . PRO A 1 117 ? 8.182 10.175 4.029 1.00 97.81 117 PRO A C 1
ATOM 911 O O . PRO A 1 117 ? 8.297 11.141 3.286 1.00 97.81 117 PRO A O 1
ATOM 914 N N . ASN A 1 118 ? 9.186 9.757 4.808 1.00 97.06 118 ASN A N 1
ATOM 915 C CA . ASN A 1 118 ? 10.510 10.382 4.870 1.00 97.06 118 ASN A CA 1
ATOM 916 C C . ASN A 1 118 ? 11.611 9.498 4.263 1.00 97.06 118 ASN A C 1
ATOM 918 O O . ASN A 1 118 ? 12.795 9.761 4.481 1.00 97.06 118 ASN A O 1
ATOM 922 N N . SER A 1 119 ? 11.233 8.424 3.564 1.00 98.00 119 SER A N 1
ATOM 923 C CA . SER A 1 119 ? 12.183 7.505 2.943 1.00 98.00 119 SER A CA 1
ATOM 924 C C . SER A 1 119 ? 13.105 8.226 1.966 1.00 98.00 119 SER A C 1
ATOM 926 O O . SER A 1 119 ? 12.673 9.025 1.136 1.00 98.00 119 SER A O 1
ATOM 928 N N . LYS A 1 120 ? 14.391 7.900 2.041 1.00 97.38 120 LYS A N 1
ATOM 929 C CA . LYS A 1 120 ? 15.454 8.452 1.195 1.00 97.38 120 LYS A CA 1
ATOM 930 C C . LYS A 1 120 ? 16.237 7.327 0.539 1.00 97.38 120 LYS A C 1
ATOM 932 O O . LYS A 1 120 ? 16.248 6.193 1.005 1.00 97.38 120 LYS A O 1
ATOM 937 N N . LYS A 1 121 ? 16.958 7.650 -0.537 1.00 96.88 121 LYS A N 1
ATOM 938 C CA . LYS A 1 121 ? 17.737 6.665 -1.305 1.00 96.88 121 LYS A CA 1
ATOM 939 C C . LYS A 1 121 ? 18.667 5.818 -0.422 1.00 96.88 121 LYS A C 1
ATOM 941 O O . LYS A 1 121 ? 18.746 4.616 -0.627 1.00 96.88 121 LYS A O 1
ATOM 946 N N . SER A 1 122 ? 19.335 6.424 0.561 1.00 96.94 122 SER A N 1
ATOM 947 C CA . SER A 1 122 ? 20.274 5.731 1.459 1.00 96.94 122 SER A CA 1
ATOM 948 C C . SER A 1 122 ? 19.634 4.681 2.373 1.00 96.94 122 SER A C 1
ATOM 950 O O . SER A 1 122 ? 20.356 3.961 3.042 1.00 96.94 122 SER A O 1
ATOM 952 N N . ASP A 1 123 ? 18.306 4.616 2.463 1.00 97.06 123 ASP A N 1
ATOM 953 C CA . ASP A 1 123 ? 17.634 3.607 3.290 1.00 97.06 123 ASP A CA 1
ATOM 954 C C . ASP A 1 123 ? 17.580 2.236 2.586 1.00 97.06 123 ASP A C 1
ATOM 956 O O . ASP A 1 123 ? 17.248 1.230 3.209 1.00 97.06 123 ASP A O 1
ATOM 960 N N . TYR A 1 124 ? 17.918 2.194 1.290 1.00 95.69 124 TYR A N 1
ATOM 961 C CA . TYR A 1 124 ? 17.781 1.021 0.420 1.00 95.69 124 TYR A CA 1
ATOM 962 C C . TYR A 1 124 ? 19.112 0.527 -0.178 1.00 95.69 124 TYR A C 1
ATOM 964 O O . TYR A 1 124 ? 19.100 -0.458 -0.920 1.00 95.69 124 TYR A O 1
ATOM 972 N N . PHE A 1 125 ? 20.239 1.191 0.125 1.00 90.38 125 PHE A N 1
ATOM 973 C CA . PHE A 1 125 ? 21.584 0.875 -0.383 1.00 90.38 125 PHE A CA 1
ATOM 974 C C . PHE A 1 125 ? 22.672 1.129 0.658 1.00 90.38 125 PHE A C 1
ATOM 976 O O . PHE A 1 125 ? 22.587 2.175 1.341 1.00 90.38 125 PHE A O 1
#

Radius of gyration: 13.9 Å; Cα contacts (8 Å, |Δi|>4): 234; chains: 1; bounding box: 36×37×31 Å

Foldseek 3Di:
DDDDVQLVVLLPDQFKKKKWWWADPDPRIDMDIFAPPDHPDRCGVVCCCVVPCLPPIATAEMEMENSVQPQDWACAPPPRHNDGDLVVLVVVCVRRNQNYWYWYARNVVRDTHTDYNPDHPVSRD